Protein AF-A0A963LV83-F1 (afdb_monomer_lite)

Radius of gyration: 14.42 Å; chains: 1; bounding box: 39×16×36 Å

Secondary structure (DSSP, 8-state):
-----S-S-SHHHH-------STTPPTT----S---GGGHHHHHHHHTTPPPPTT-SS--GGGG-

Structure (mmCIF, N/CA/C/O backbone):
data_AF-A0A963LV83-F1
#
_entry.id   AF-A0A963LV83-F1
#
loop_
_atom_site.group_PDB
_atom_site.id
_atom_site.type_symbol
_atom_site.label_atom_id
_atom_site.label_alt_id
_atom_site.label_comp_id
_atom_site.label_asym_id
_atom_site.label_entity_id
_atom_site.label_seq_id
_atom_site.pdbx_PDB_ins_code
_atom_site.Cartn_x
_atom_site.Cartn_y
_atom_site.Cartn_z
_atom_site.occupancy
_atom_site.B_iso_or_equiv
_atom_site.auth_seq_id
_atom_site.auth_comp_id
_atom_site.auth_asym_id
_atom_site.auth_atom_id
_atom_site.pdbx_PDB_model_num
ATOM 1 N N . ARG A 1 1 ? 23.639 2.662 -16.831 1.00 58.16 1 ARG A N 1
ATOM 2 C CA . ARG A 1 1 ? 22.465 2.149 -17.580 1.00 58.16 1 ARG A CA 1
ATOM 3 C C . ARG A 1 1 ? 21.505 3.322 -17.769 1.00 58.16 1 ARG A C 1
ATOM 5 O O . ARG A 1 1 ? 20.882 3.723 -16.802 1.00 58.16 1 ARG A O 1
ATOM 12 N N . GLY A 1 2 ? 21.498 3.947 -18.951 1.00 68.06 2 GLY A N 1
ATOM 13 C CA . GLY A 1 2 ? 20.809 5.218 -19.232 1.00 68.06 2 GLY A CA 1
ATOM 14 C C . GLY A 1 2 ? 19.306 5.084 -19.485 1.00 68.06 2 GLY A C 1
ATOM 15 O O . GLY A 1 2 ? 18.829 5.502 -20.532 1.00 68.06 2 GLY A O 1
ATOM 16 N N . MET A 1 3 ? 18.569 4.460 -18.565 1.00 70.00 3 MET A N 1
ATOM 17 C CA . MET A 1 3 ? 17.108 4.368 -18.649 1.00 70.00 3 MET A CA 1
ATOM 18 C C . MET A 1 3 ? 16.499 5.487 -17.805 1.00 70.00 3 MET A C 1
ATOM 20 O O . MET A 1 3 ? 16.729 5.544 -16.602 1.00 70.00 3 MET A O 1
ATOM 24 N N . TRP A 1 4 ? 15.756 6.385 -18.446 1.00 69.81 4 TRP A N 1
ATOM 25 C CA . TRP A 1 4 ? 15.112 7.543 -17.812 1.00 69.81 4 TRP A CA 1
ATOM 26 C C . TRP A 1 4 ? 13.631 7.285 -17.466 1.00 69.81 4 TRP A C 1
ATOM 28 O O . TRP A 1 4 ? 12.962 8.127 -16.877 1.00 69.81 4 TRP A O 1
ATOM 38 N N . ASN A 1 5 ? 13.079 6.128 -17.844 1.00 71.62 5 ASN A N 1
ATOM 39 C CA . ASN A 1 5 ? 11.640 5.885 -17.804 1.00 71.62 5 ASN A CA 1
ATOM 40 C C . ASN A 1 5 ? 11.170 5.073 -16.587 1.00 71.62 5 ASN A C 1
ATOM 42 O O . ASN A 1 5 ? 11.822 4.149 -16.106 1.00 71.62 5 ASN A O 1
ATOM 46 N N . LYS A 1 6 ? 9.954 5.392 -16.141 1.00 75.44 6 LYS A N 1
ATOM 47 C CA . LYS A 1 6 ? 9.211 4.700 -15.087 1.00 75.44 6 LYS A CA 1
ATOM 48 C C . LYS A 1 6 ? 8.193 3.757 -15.728 1.00 75.44 6 LYS A C 1
ATOM 50 O O . LYS A 1 6 ? 7.024 4.088 -15.825 1.00 75.44 6 LYS A O 1
ATOM 55 N N . SER A 1 7 ? 8.618 2.619 -16.265 1.00 84.19 7 SER A N 1
ATOM 56 C CA . SER A 1 7 ? 7.712 1.548 -16.755 1.00 84.19 7 SER A CA 1
ATOM 57 C C . SER A 1 7 ? 8.451 0.214 -16.875 1.00 84.19 7 SER A C 1
ATOM 59 O O . SER A 1 7 ? 8.130 -0.633 -17.702 1.00 84.19 7 SER A O 1
ATOM 61 N N . THR A 1 8 ? 9.505 0.053 -16.082 1.00 85.25 8 THR A N 1
ATOM 62 C CA . THR A 1 8 ? 10.305 -1.166 -16.040 1.00 85.25 8 THR A CA 1
ATOM 63 C C . THR A 1 8 ? 10.081 -1.848 -14.696 1.00 85.25 8 THR A C 1
ATOM 65 O O . THR A 1 8 ? 9.801 -1.179 -13.702 1.00 85.25 8 THR A O 1
ATOM 68 N N . LEU A 1 9 ? 10.214 -3.174 -14.646 1.00 87.75 9 LEU A N 1
ATOM 69 C CA . LEU A 1 9 ? 10.087 -3.946 -13.402 1.00 87.75 9 LEU A CA 1
ATOM 70 C C . LEU A 1 9 ? 11.413 -4.043 -12.628 1.00 87.75 9 LEU A C 1
ATOM 72 O O . LEU A 1 9 ? 11.584 -4.914 -11.778 1.00 87.75 9 LEU A O 1
ATOM 76 N N . TYR A 1 10 ? 12.365 -3.153 -12.921 1.00 89.50 10 TYR A N 1
ATOM 77 C CA . TYR A 1 10 ? 13.593 -3.034 -12.145 1.00 89.50 10 TYR A CA 1
ATOM 78 C C . TYR A 1 10 ? 13.291 -2.494 -10.744 1.00 89.50 10 TYR A C 1
ATOM 80 O O . TYR A 1 10 ? 12.381 -1.680 -10.571 1.00 89.50 10 TYR A O 1
ATOM 88 N N . ARG A 1 11 ? 14.071 -2.922 -9.744 1.00 86.31 11 ARG A N 1
ATOM 89 C CA . ARG A 1 11 ? 13.874 -2.541 -8.335 1.00 86.31 11 ARG A CA 1
ATOM 90 C C . ARG A 1 11 ? 13.892 -1.025 -8.158 1.00 86.31 11 ARG A C 1
ATOM 92 O O . ARG A 1 11 ? 13.069 -0.485 -7.439 1.00 86.31 11 ARG A O 1
ATOM 99 N N . GLU A 1 12 ? 14.766 -0.339 -8.877 1.00 87.75 12 GLU A N 1
ATOM 100 C CA . GLU A 1 12 ? 14.891 1.118 -8.903 1.00 87.75 12 GLU A CA 1
ATOM 101 C C . GLU A 1 12 ? 13.613 1.809 -9.415 1.00 87.75 12 GLU A C 1
ATOM 103 O O . GLU A 1 12 ? 13.355 2.969 -9.108 1.00 87.75 12 GLU A O 1
ATOM 108 N N . SER A 1 13 ? 12.797 1.094 -10.196 1.00 89.50 13 SER A N 1
ATOM 109 C CA . SER A 1 13 ? 11.502 1.561 -10.690 1.00 89.50 13 SER A CA 1
ATOM 110 C C . SER A 1 13 ? 10.321 1.110 -9.833 1.00 89.50 13 SER A C 1
ATOM 112 O O . SER A 1 13 ? 9.334 1.833 -9.794 1.00 89.50 13 SER A O 1
ATOM 114 N N . THR A 1 14 ? 10.361 -0.030 -9.147 1.00 91.44 14 THR A N 1
ATOM 115 C CA . THR A 1 14 ? 9.193 -0.558 -8.410 1.00 91.44 14 THR A CA 1
ATOM 116 C C . THR A 1 14 ? 9.263 -0.345 -6.900 1.00 91.44 14 THR A C 1
ATOM 118 O O . THR A 1 14 ? 8.225 -0.233 -6.255 1.00 91.44 14 THR A O 1
ATOM 121 N N . ASN A 1 15 ? 10.461 -0.234 -6.325 1.00 92.81 15 ASN A N 1
ATOM 122 C CA . ASN A 1 15 ? 10.667 -0.080 -4.889 1.00 92.81 15 ASN A CA 1
ATOM 123 C C . ASN A 1 15 ? 10.600 1.401 -4.495 1.00 92.81 15 ASN A C 1
ATOM 125 O O . ASN A 1 15 ? 11.611 2.093 -4.406 1.00 92.81 15 ASN A O 1
ATOM 129 N N . VAL A 1 16 ? 9.374 1.896 -4.332 1.00 93.69 16 VAL A N 1
ATOM 130 C CA . VAL A 1 16 ? 9.098 3.265 -3.882 1.00 93.69 16 VAL A CA 1
ATOM 131 C C . VAL A 1 16 ? 9.018 3.332 -2.353 1.00 93.69 16 VAL A C 1
ATOM 133 O O . VAL A 1 16 ? 8.592 2.360 -1.729 1.00 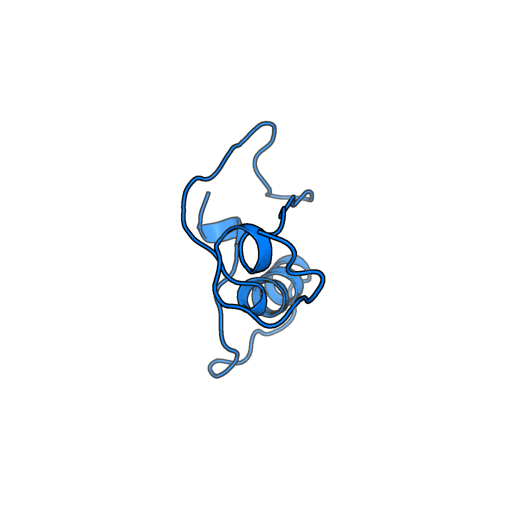93.69 16 VAL A O 1
ATOM 136 N N . PRO A 1 17 ? 9.422 4.455 -1.733 1.00 94.25 17 PRO A N 1
ATOM 137 C CA . PRO A 1 17 ? 9.314 4.620 -0.289 1.00 94.25 17 PRO A CA 1
ATOM 138 C C . PRO A 1 17 ? 7.845 4.695 0.149 1.00 94.25 17 PRO A C 1
ATOM 140 O O . PRO A 1 17 ? 7.041 5.384 -0.479 1.00 94.25 17 PRO A O 1
ATOM 143 N N . LEU A 1 18 ? 7.525 4.029 1.257 1.00 95.31 18 LEU A N 1
ATOM 144 C CA . LEU A 1 18 ? 6.221 4.055 1.914 1.00 95.31 18 LEU A CA 1
ATOM 145 C C . LEU A 1 18 ? 6.436 4.332 3.406 1.00 95.31 18 LEU A C 1
ATOM 147 O O . LEU A 1 18 ? 7.153 3.592 4.075 1.00 95.31 18 LEU A O 1
ATOM 151 N N . ILE A 1 19 ? 5.847 5.415 3.912 1.00 95.00 19 ILE A N 1
ATOM 152 C CA . ILE A 1 19 ? 5.912 5.826 5.320 1.00 95.00 19 ILE A CA 1
ATOM 153 C C . ILE A 1 19 ? 4.481 6.106 5.767 1.00 95.00 19 ILE A C 1
ATOM 155 O O . ILE A 1 19 ? 3.769 6.852 5.096 1.00 95.00 19 ILE A O 1
ATOM 159 N N . VAL A 1 20 ? 4.071 5.517 6.889 1.00 93.56 20 VAL A N 1
ATOM 160 C CA . VAL A 1 20 ? 2.716 5.645 7.440 1.00 93.56 20 VAL A CA 1
ATOM 161 C C . VAL A 1 20 ? 2.804 6.225 8.849 1.00 93.56 20 VAL A C 1
ATOM 163 O O . VAL A 1 20 ? 3.699 5.876 9.618 1.00 93.56 20 VAL A O 1
ATOM 166 N N . SER A 1 21 ? 1.886 7.127 9.191 1.00 93.94 21 SER A N 1
ATOM 167 C CA . SER A 1 21 ? 1.746 7.679 10.536 1.00 93.94 21 SER A CA 1
ATOM 168 C C . SER A 1 21 ? 0.277 7.940 10.851 1.00 93.94 21 SER A C 1
ATOM 170 O O . SER A 1 21 ? -0.504 8.322 9.981 1.00 93.94 21 SER A O 1
ATOM 172 N N . GLY A 1 22 ? -0.109 7.718 12.104 1.00 91.06 22 GLY A N 1
ATOM 173 C CA . GLY A 1 22 ? -1.483 7.904 12.548 1.00 91.06 22 GLY A CA 1
ATOM 174 C C . GLY A 1 22 ? -1.780 7.169 13.854 1.00 91.06 22 GLY A C 1
ATOM 175 O O . GLY A 1 22 ? -0.897 6.506 14.406 1.00 91.06 22 GLY A O 1
ATOM 176 N N . PRO A 1 23 ? -3.013 7.288 14.369 1.00 88.19 23 PRO A N 1
ATOM 177 C CA . PRO A 1 23 ? -3.468 6.514 15.518 1.00 88.19 23 PRO A CA 1
ATOM 178 C C . PRO A 1 23 ? -3.327 5.008 15.259 1.00 88.19 23 PRO A C 1
ATOM 180 O O . PRO A 1 23 ? -3.681 4.533 14.187 1.00 88.19 23 PRO A O 1
ATOM 183 N N . GLY A 1 24 ? -2.802 4.263 16.232 1.00 86.25 24 GLY A N 1
ATOM 184 C CA . GLY A 1 24 ? -2.613 2.810 16.116 1.00 86.25 24 GLY A CA 1
ATOM 185 C C . GLY A 1 24 ? -1.395 2.368 15.296 1.00 86.25 24 GLY A C 1
ATOM 186 O O . GLY A 1 24 ? -1.022 1.205 15.379 1.00 86.25 24 GLY A O 1
ATOM 187 N N . VAL A 1 25 ? -0.724 3.272 14.574 1.00 91.81 25 VAL A N 1
ATOM 188 C CA . VAL A 1 25 ? 0.499 2.948 13.824 1.00 91.81 25 VAL A CA 1
ATOM 189 C C . VAL A 1 25 ? 1.704 2.927 14.776 1.00 91.81 25 VAL A C 1
ATOM 191 O O . VAL A 1 25 ? 1.944 3.930 15.461 1.00 91.81 25 VAL A O 1
ATOM 194 N N . PRO A 1 26 ? 2.498 1.840 14.827 1.00 91.25 26 PRO A N 1
ATOM 195 C CA . PRO A 1 26 ? 3.673 1.771 15.690 1.00 91.25 26 PRO A CA 1
ATOM 196 C C . PRO A 1 26 ? 4.708 2.854 15.378 1.00 91.25 26 PRO A C 1
ATOM 198 O O . PRO A 1 26 ? 5.081 3.096 14.229 1.00 91.25 26 PRO A O 1
ATOM 201 N N . GLN A 1 27 ? 5.206 3.508 16.426 1.00 92.50 27 GLN A N 1
ATOM 202 C CA . GLN A 1 27 ? 6.234 4.537 16.295 1.00 92.50 27 GLN A CA 1
ATOM 203 C C . GLN A 1 27 ? 7.625 3.919 16.155 1.00 92.50 27 GLN A C 1
ATOM 205 O O . GLN A 1 27 ? 7.922 2.895 16.764 1.00 92.50 27 GLN A O 1
ATOM 210 N N . GLN A 1 28 ? 8.491 4.581 15.378 1.00 93.88 28 GLN A N 1
ATOM 211 C CA . GLN A 1 28 ? 9.890 4.175 15.162 1.00 93.88 28 GLN A CA 1
ATOM 212 C C . GLN A 1 28 ? 10.042 2.718 14.686 1.00 93.88 28 GLN A C 1
ATOM 214 O O . GLN A 1 28 ? 11.059 2.075 14.940 1.00 93.88 28 GLN A O 1
ATOM 219 N N . HIS A 1 29 ? 9.030 2.204 13.989 1.00 92.44 29 HIS A N 1
ATOM 220 C CA . HIS A 1 29 ? 8.991 0.837 13.502 1.00 92.44 29 HIS A CA 1
ATOM 221 C C . HIS A 1 29 ? 9.384 0.770 12.023 1.00 92.44 29 HIS A C 1
ATOM 223 O O . HIS A 1 29 ? 8.963 1.598 11.214 1.00 92.44 29 HIS A O 1
ATOM 229 N N . VAL A 1 30 ? 10.188 -0.234 11.673 1.00 94.38 30 VAL A N 1
ATOM 230 C CA . VAL A 1 30 ? 10.566 -0.547 10.292 1.00 94.38 30 VAL A CA 1
ATOM 231 C C . VAL A 1 30 ? 10.062 -1.948 9.979 1.00 94.38 30 VAL A C 1
ATOM 233 O O . VAL A 1 30 ? 10.568 -2.921 10.536 1.00 94.38 30 VAL A O 1
ATOM 236 N N . CYS A 1 31 ? 9.094 -2.045 9.071 1.00 93.06 31 CYS A N 1
ATOM 237 C CA . CYS A 1 31 ? 8.560 -3.320 8.605 1.00 93.06 31 CYS A CA 1
ATOM 238 C C . CYS A 1 31 ? 9.270 -3.741 7.308 1.00 93.06 31 CYS A C 1
ATOM 240 O O . CYS A 1 31 ? 9.361 -2.965 6.357 1.00 93.06 31 CYS A O 1
ATOM 242 N N . ALA A 1 32 ? 9.798 -4.968 7.279 1.00 93.88 32 ALA A N 1
ATOM 243 C CA . ALA A 1 32 ? 10.481 -5.538 6.113 1.00 93.88 32 ALA A CA 1
ATOM 244 C C . ALA A 1 32 ? 9.552 -6.378 5.216 1.00 93.88 32 ALA A C 1
ATOM 246 O O . ALA A 1 32 ? 9.988 -6.880 4.177 1.00 93.88 32 ALA A O 1
ATOM 247 N N . THR A 1 33 ? 8.289 -6.552 5.615 1.00 93.50 33 THR A N 1
ATOM 248 C CA . THR A 1 33 ? 7.275 -7.270 4.840 1.00 93.50 33 THR A CA 1
ATOM 249 C C . THR A 1 33 ? 7.048 -6.558 3.509 1.00 93.50 33 THR A C 1
ATOM 251 O O . THR A 1 33 ? 6.910 -5.337 3.457 1.00 93.50 33 THR A O 1
ATOM 254 N N . HIS A 1 34 ? 7.033 -7.313 2.408 1.00 93.00 34 HIS A N 1
ATOM 255 C CA . HIS A 1 34 ? 6.740 -6.739 1.099 1.00 93.00 34 HIS A CA 1
ATOM 256 C C . HIS A 1 34 ? 5.279 -6.296 1.023 1.00 93.00 34 HIS A C 1
ATOM 258 O O . HIS A 1 34 ? 4.378 -7.074 1.324 1.00 93.00 34 HIS A O 1
ATOM 264 N N 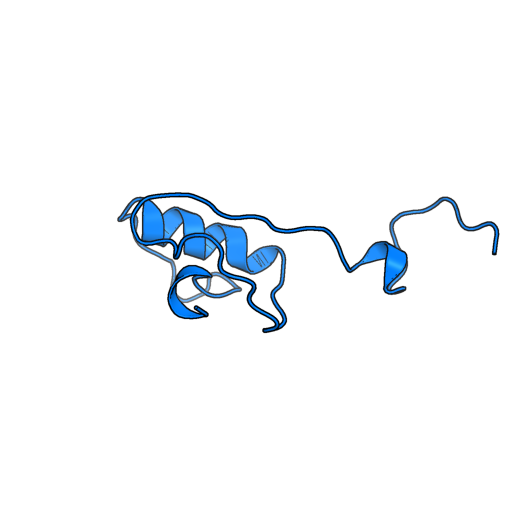. THR A 1 35 ? 5.073 -5.075 0.544 1.00 95.44 35 THR A N 1
ATOM 265 C CA . THR A 1 35 ? 3.759 -4.470 0.328 1.00 95.44 35 THR A CA 1
ATOM 266 C C . THR A 1 35 ? 3.652 -3.930 -1.094 1.00 95.44 35 THR A C 1
ATOM 268 O O . THR A 1 35 ? 4.640 -3.840 -1.834 1.00 95.44 35 THR A O 1
ATOM 271 N N . SER A 1 36 ? 2.435 -3.593 -1.499 1.00 95.50 36 SER A N 1
ATOM 272 C CA . SER A 1 36 ? 2.107 -3.038 -2.803 1.00 95.50 36 SER A CA 1
ATOM 273 C C . SER A 1 36 ? 1.312 -1.746 -2.650 1.00 95.50 36 SER A C 1
ATOM 275 O O . SER A 1 36 ? 0.631 -1.513 -1.659 1.00 95.50 36 SER A O 1
ATOM 277 N N . LEU A 1 37 ? 1.339 -0.894 -3.675 1.00 95.81 37 LEU A N 1
ATOM 278 C CA . LEU A 1 37 ? 0.561 0.350 -3.674 1.00 95.81 37 LEU A CA 1
ATOM 279 C C . LEU A 1 37 ? -0.955 0.109 -3.598 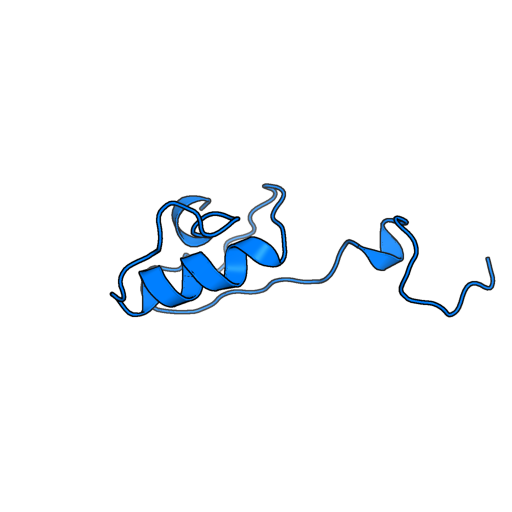1.00 95.81 37 LEU A C 1
ATOM 281 O O . LEU A 1 37 ? -1.688 1.014 -3.209 1.00 95.81 37 LEU A O 1
ATOM 285 N N . VAL A 1 38 ? -1.426 -1.094 -3.946 1.00 97.06 38 VAL A N 1
ATOM 286 C CA . VAL A 1 38 ? -2.846 -1.458 -3.805 1.00 97.06 38 VAL A CA 1
ATOM 287 C C . VAL A 1 38 ? -3.285 -1.550 -2.343 1.00 97.06 38 VAL A C 1
ATOM 289 O O . VAL A 1 38 ? -4.448 -1.297 -2.066 1.00 97.06 38 VAL A O 1
ATOM 292 N N . ASP A 1 39 ? -2.358 -1.785 -1.409 1.00 96.56 39 ASP A N 1
ATOM 293 C CA . ASP A 1 39 ? -2.631 -1.873 0.033 1.00 96.56 39 ASP A CA 1
ATOM 294 C C . ASP A 1 39 ? -3.050 -0.517 0.635 1.00 96.56 39 ASP A C 1
ATOM 296 O O . ASP A 1 39 ? -3.666 -0.447 1.698 1.00 96.56 39 ASP A O 1
ATOM 300 N N . ILE A 1 40 ? -2.775 0.595 -0.061 1.00 96.25 40 ILE A N 1
ATOM 301 C CA . ILE A 1 40 ? -3.088 1.950 0.420 1.00 96.25 40 ILE A CA 1
ATOM 302 C C . ILE A 1 40 ? -4.600 2.145 0.583 1.00 96.25 40 ILE A C 1
ATOM 304 O O . ILE A 1 40 ? -5.044 2.711 1.581 1.00 96.25 40 ILE A O 1
ATOM 308 N N . ALA A 1 41 ? -5.399 1.688 -0.383 1.00 97.12 41 ALA A N 1
ATOM 309 C CA . ALA A 1 41 ? -6.846 1.876 -0.355 1.00 97.12 41 ALA A CA 1
ATOM 310 C C . ALA A 1 41 ? -7.527 1.163 0.836 1.00 97.12 41 ALA A C 1
ATOM 312 O O . ALA A 1 41 ? -8.206 1.855 1.601 1.00 97.12 41 ALA A O 1
ATOM 313 N N . PRO A 1 42 ? -7.342 -0.158 1.057 1.00 96.62 42 PRO A N 1
ATOM 314 C CA . PRO A 1 42 ? -7.913 -0.831 2.223 1.00 96.62 42 PRO A CA 1
ATOM 315 C C . PRO A 1 42 ? -7.387 -0.261 3.548 1.00 96.62 42 PRO A C 1
ATOM 317 O O . PRO A 1 42 ? -8.184 -0.081 4.464 1.00 96.62 42 PRO A O 1
ATOM 320 N N . THR A 1 43 ? -6.108 0.129 3.631 1.00 95.62 43 THR A N 1
ATOM 321 C CA . THR A 1 43 ? -5.531 0.767 4.835 1.00 95.62 43 THR A CA 1
ATOM 322 C C . THR A 1 43 ? -6.249 2.067 5.207 1.00 95.62 43 THR A C 1
ATOM 324 O O . THR A 1 43 ? -6.591 2.291 6.365 1.00 95.62 43 THR A O 1
ATOM 327 N N . VAL A 1 44 ? -6.506 2.951 4.234 1.00 95.31 44 VAL A N 1
ATOM 328 C CA . VAL A 1 44 ? -7.187 4.233 4.497 1.00 95.31 44 VAL A CA 1
ATOM 329 C C . VAL A 1 44 ? -8.642 4.014 4.913 1.00 95.31 44 VAL A C 1
ATOM 331 O O . VAL A 1 44 ? -9.135 4.693 5.818 1.00 95.31 44 VAL A O 1
ATOM 334 N N . LEU A 1 45 ? -9.338 3.069 4.277 1.00 96.56 45 LEU A N 1
ATOM 335 C CA . LEU A 1 45 ? -10.713 2.724 4.641 1.00 96.56 45 LEU A CA 1
ATOM 336 C C . LEU A 1 45 ? -10.782 2.171 6.071 1.00 96.56 45 LEU A C 1
ATOM 338 O O . LEU A 1 45 ? -11.571 2.671 6.872 1.00 96.56 45 LEU A O 1
ATOM 342 N N . ALA A 1 46 ? -9.895 1.235 6.421 1.00 94.25 46 ALA A N 1
ATOM 343 C CA . ALA A 1 46 ? -9.791 0.689 7.771 1.00 94.25 46 ALA A CA 1
ATOM 344 C C . ALA A 1 46 ? -9.483 1.783 8.809 1.00 94.25 46 ALA A C 1
ATOM 346 O O . ALA A 1 46 ? -10.203 1.924 9.798 1.00 94.25 46 ALA A O 1
ATOM 347 N N . ALA A 1 47 ? -8.494 2.643 8.539 1.00 93.62 47 ALA A N 1
ATOM 348 C CA . ALA A 1 47 ? -8.098 3.731 9.436 1.00 93.62 47 ALA A CA 1
ATOM 349 C C . ALA A 1 47 ? -9.195 4.791 9.658 1.00 93.62 47 ALA A C 1
ATOM 351 O O . ALA A 1 47 ? -9.191 5.488 10.673 1.00 93.62 47 ALA A O 1
ATOM 352 N N . THR A 1 48 ? -10.136 4.930 8.720 1.00 94.56 48 THR A N 1
ATOM 353 C CA . THR A 1 48 ? -11.267 5.871 8.815 1.00 94.56 48 THR A CA 1
ATOM 354 C C . THR A 1 48 ? -12.556 5.222 9.321 1.00 94.56 48 THR A C 1
ATOM 356 O O . THR A 1 48 ? -13.566 5.911 9.468 1.00 94.56 48 THR A O 1
ATOM 359 N N . GLY A 1 49 ? -12.539 3.916 9.615 1.00 94.00 49 GLY A N 1
ATOM 360 C CA . GLY A 1 49 ? -13.724 3.162 10.030 1.00 94.00 49 GLY A CA 1
ATOM 361 C C . GLY A 1 49 ? -14.767 3.000 8.919 1.00 94.00 49 GLY A C 1
ATOM 362 O O . GLY A 1 49 ? -15.941 2.768 9.206 1.00 94.00 49 GLY A O 1
AT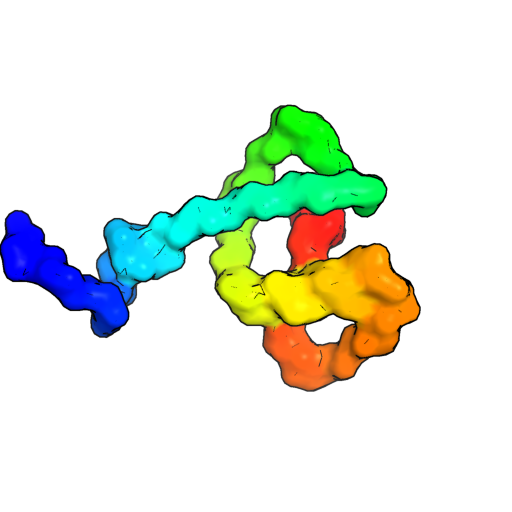OM 363 N N . LEU A 1 50 ? -14.360 3.157 7.657 1.00 97.00 50 LEU A N 1
ATOM 364 C CA . LEU A 1 50 ? -15.214 2.950 6.493 1.00 97.00 50 LEU A CA 1
ATOM 365 C C . LEU A 1 50 ? -15.213 1.470 6.080 1.00 97.00 50 LEU A C 1
ATOM 367 O O . LEU A 1 50 ? -14.225 0.765 6.288 1.00 9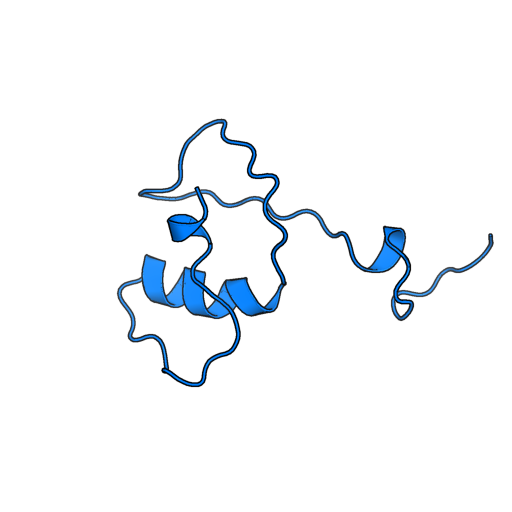7.00 50 LEU A O 1
ATOM 371 N N . PRO A 1 51 ? -16.306 0.973 5.473 1.00 96.56 51 PRO A N 1
ATOM 372 C CA . PRO A 1 51 ? -16.368 -0.409 5.015 1.00 96.56 51 PRO A CA 1
ATOM 373 C C . PRO A 1 51 ? -15.331 -0.678 3.917 1.00 96.56 51 PRO A C 1
ATOM 375 O O . PRO A 1 51 ? -15.236 0.070 2.943 1.00 96.56 51 PRO A O 1
ATOM 378 N N . VAL A 1 52 ? -14.600 -1.785 4.056 1.00 96.56 52 VAL A N 1
ATOM 379 C CA . VAL A 1 52 ? -13.657 -2.287 3.049 1.00 96.56 52 VAL A CA 1
ATOM 380 C C . VAL A 1 52 ? -14.380 -3.313 2.164 1.00 96.56 52 VAL A C 1
ATOM 382 O O . VAL A 1 52 ? -14.878 -4.310 2.692 1.00 96.56 52 VAL A O 1
ATOM 385 N N . PRO A 1 53 ? -14.482 -3.099 0.838 1.00 95.88 53 PRO A N 1
ATOM 386 C CA . PRO A 1 53 ? -15.052 -4.092 -0.070 1.00 95.88 53 PRO A CA 1
ATOM 387 C C . PRO A 1 53 ? -14.239 -5.391 -0.066 1.00 95.88 53 PRO A C 1
ATOM 389 O O . PRO A 1 53 ? -13.012 -5.359 -0.074 1.00 95.88 53 PRO A O 1
ATOM 392 N N . VAL A 1 54 ? -14.925 -6.536 -0.094 1.00 93.00 54 VAL A N 1
ATOM 393 C CA . VAL A 1 54 ? -14.292 -7.871 -0.062 1.00 93.00 54 VAL A CA 1
ATOM 394 C C . VAL A 1 54 ? -13.426 -8.161 -1.294 1.00 93.00 54 VAL A C 1
ATOM 396 O O . VAL A 1 54 ? -12.516 -8.981 -1.244 1.00 93.00 54 VAL A O 1
ATOM 399 N N . ASP A 1 55 ? -13.725 -7.502 -2.408 1.00 95.75 55 ASP A N 1
ATOM 400 C CA . ASP A 1 55 ? -13.061 -7.638 -3.701 1.00 95.75 55 ASP A CA 1
ATOM 401 C C . ASP A 1 55 ? -12.023 -6.537 -3.962 1.00 95.75 55 ASP A C 1
ATOM 403 O O . ASP A 1 55 ? -11.393 -6.523 -5.023 1.00 95.75 55 ASP A O 1
ATOM 407 N N . LEU A 1 56 ? -11.814 -5.624 -3.005 1.00 96.50 56 LEU A N 1
ATOM 408 C CA . LEU A 1 56 ? -10.773 -4.611 -3.107 1.00 96.50 56 LEU A CA 1
ATOM 409 C C . LEU A 1 56 ? -9.397 -5.291 -2.984 1.00 96.50 56 LEU A C 1
ATOM 411 O O . LEU A 1 56 ? -9.132 -5.948 -1.979 1.00 96.50 56 LEU A O 1
ATOM 415 N N . PRO A 1 57 ? -8.501 -5.153 -3.978 1.00 96.50 57 PRO A N 1
ATOM 416 C CA . PRO A 1 57 ? -7.173 -5.737 -3.89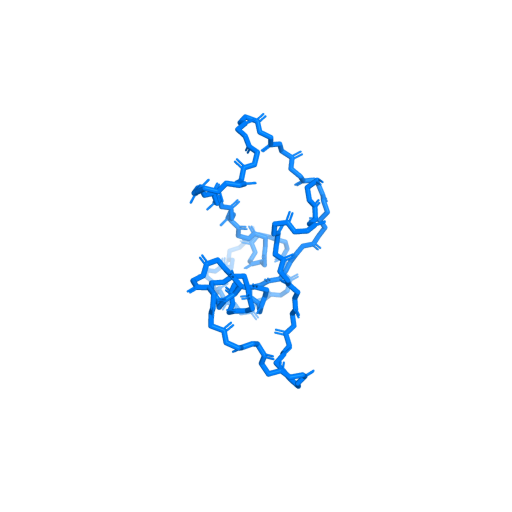3 1.00 96.50 57 PRO A CA 1
ATOM 417 C C . PRO A 1 57 ? -6.326 -5.043 -2.825 1.00 96.50 57 PRO A C 1
ATOM 419 O O . PRO A 1 57 ? -6.371 -3.823 -2.676 1.00 96.50 57 PRO A O 1
ATOM 422 N N . GLY A 1 58 ? -5.477 -5.836 -2.177 1.00 94.88 58 GLY A N 1
ATOM 423 C CA . GLY A 1 58 ? -4.561 -5.387 -1.134 1.00 94.88 58 GLY A CA 1
ATOM 424 C C . GLY A 1 58 ? -5.064 -5.691 0.273 1.00 94.88 58 GLY A C 1
ATOM 425 O O . GLY A 1 58 ? -6.163 -6.211 0.458 1.00 94.88 58 GLY A O 1
ATOM 426 N N . SER A 1 59 ? -4.237 -5.360 1.256 1.00 93.75 59 SER A N 1
ATOM 427 C CA . SER A 1 59 ? -4.513 -5.585 2.678 1.00 93.75 59 SER A CA 1
ATOM 428 C C . SER A 1 59 ? -4.251 -4.326 3.500 1.00 93.75 59 SER A C 1
ATOM 430 O O . SER A 1 59 ? -3.517 -3.439 3.070 1.00 93.75 59 SER A O 1
ATOM 432 N N . ASP A 1 60 ? -4.845 -4.242 4.691 1.00 93.88 60 ASP A N 1
ATOM 433 C CA . ASP A 1 60 ? -4.524 -3.177 5.641 1.00 93.88 60 ASP A CA 1
ATOM 434 C C . ASP A 1 60 ? -3.064 -3.302 6.112 1.00 93.88 60 ASP A C 1
ATOM 436 O O . ASP A 1 60 ? -2.638 -4.332 6.635 1.00 93.88 60 ASP A O 1
ATOM 440 N N . LEU A 1 61 ? -2.289 -2.235 5.920 1.00 94.19 61 LEU A N 1
ATOM 441 C CA . LEU A 1 61 ? -0.882 -2.150 6.295 1.00 94.19 61 LEU A CA 1
ATOM 442 C C . LEU A 1 61 ? -0.671 -2.132 7.813 1.00 94.19 61 LEU A C 1
ATOM 444 O O . LEU A 1 61 ? 0.417 -2.484 8.266 1.00 94.19 61 LEU A O 1
ATOM 448 N N . VAL A 1 62 ? -1.665 -1.711 8.601 1.00 87.38 62 VAL A N 1
ATOM 449 C CA . VAL A 1 62 ? -1.543 -1.649 10.067 1.00 87.38 62 VAL A CA 1
ATOM 450 C C . VAL A 1 62 ? -1.548 -3.049 10.687 1.00 87.38 62 VAL A C 1
ATOM 452 O O . VAL A 1 62 ? -0.930 -3.251 11.726 1.00 87.38 62 VAL A O 1
ATOM 455 N N . GLU A 1 63 ? -2.145 -4.046 10.028 1.00 83.88 63 GLU A N 1
ATOM 456 C CA . GLU A 1 63 ? -2.093 -5.445 10.480 1.00 83.88 63 GLU A CA 1
ATOM 457 C C . GLU A 1 63 ? -0.731 -6.118 10.234 1.00 83.88 63 GLU A C 1
ATOM 459 O O . GLU A 1 63 ? -0.460 -7.189 10.775 1.00 83.88 63 GLU A O 1
ATOM 464 N N . LEU A 1 64 ? 0.137 -5.512 9.414 1.00 76.06 64 LEU A N 1
ATOM 465 C CA . LEU A 1 64 ? 1.438 -6.075 9.029 1.00 76.06 64 LEU A CA 1
ATOM 466 C C . LEU A 1 64 ? 2.576 -5.729 10.005 1.00 76.06 64 LEU A C 1
ATOM 468 O O . LEU A 1 64 ? 3.729 -6.084 9.731 1.00 76.06 64 LEU A O 1
ATOM 472 N N . SER A 1 65 ? 2.277 -4.991 11.080 1.00 62.47 65 SER A N 1
ATOM 473 C CA . SER A 1 65 ? 3.251 -4.497 12.061 1.00 62.47 65 SER A CA 1
ATOM 474 C C . SER A 1 65 ? 3.569 -5.480 13.181 1.00 62.47 65 SER A C 1
ATOM 476 O O . SER A 1 65 ? 2.598 -6.034 13.743 1.00 62.47 65 SER A O 1
#

Sequence (65 aa):
RGMWNKSTLYRESTNVPLIVSGPGVPQQHVCATHTSLVDIAPTVLAATGLPVPVDLPGSDLVELS

Foldseek 3Di:
DPDPDQDDPDCVNQVDDDDDDDPLADPPDDQPDDFHPLQVVQQVCVRVVHDDDPPRDHHHPSVRD

pLDDT: mean 90.11, std 8.79, range [58.16, 97.12]